Protein AF-A0A8T8I9T0-F1 (afdb_monomer_lite)

Secondary structure (DSSP, 8-state):
-BEEEEEE-SS-EEEEESSPPPTT-TT-EEEETTTEEEEEEE--TT-SSEEEE---S---TT-BEEE-

Foldseek 3Di:
DFFADWDADPFFIKTFAPDFDDPPLQQWWKDWPNPDIWGFPDDPPPDRGITTTHHDPPDDGGIDIDID

Radius of gyration: 10.46 Å; chains: 1; bounding box: 25×21×24 Å

Sequence (68 aa):
MKIKEIIQTPVGTIVSFYSKIPSRVMGKTITVDGINFHKIKGVPISSDIDIFIEKTQELKVGQTVIFV

pLDDT: mean 89.37, std 5.56, range [74.31, 96.56]

Structure (mmCIF, N/CA/C/O backbone):
data_AF-A0A8T8I9T0-F1
#
_entry.id   AF-A0A8T8I9T0-F1
#
loop_
_atom_site.group_PDB
_atom_site.id
_atom_site.type_symbol
_atom_site.label_atom_id
_atom_site.label_alt_id
_atom_site.label_comp_id
_atom_site.label_asym_id
_atom_site.label_entity_id
_atom_site.label_seq_id
_atom_site.pdbx_PDB_ins_code
_atom_site.Cartn_x
_atom_site.Cartn_y
_atom_site.Cartn_z
_atom_site.occupancy
_atom_site.B_iso_or_equiv
_atom_site.auth_seq_id
_atom_site.auth_comp_id
_atom_site.auth_asym_id
_atom_site.auth_atom_id
_atom_site.pdbx_PDB_model_num
ATOM 1 N N . MET A 1 1 ? -8.227 -5.597 -1.843 1.00 91.94 1 MET A N 1
ATOM 2 C CA . MET A 1 1 ? -6.973 -6.378 -1.695 1.00 91.94 1 MET A CA 1
ATOM 3 C C . MET A 1 1 ? -6.396 -6.172 -0.301 1.00 91.94 1 MET A C 1
ATOM 5 O O . MET A 1 1 ? -6.829 -5.239 0.351 1.00 91.94 1 MET A O 1
ATOM 9 N N . LYS A 1 2 ? -5.462 -7.004 0.175 1.00 94.50 2 LYS A N 1
ATOM 10 C CA . LYS A 1 2 ? -4.874 -6.842 1.518 1.00 94.50 2 LYS A CA 1
ATOM 11 C C . LYS A 1 2 ? -3.443 -6.318 1.468 1.00 94.50 2 LYS A C 1
ATOM 13 O O . LYS A 1 2 ? -2.672 -6.750 0.607 1.00 94.50 2 LYS A O 1
ATOM 18 N N . ILE A 1 3 ? -3.102 -5.440 2.411 1.00 95.38 3 ILE A N 1
ATOM 19 C CA . ILE A 1 3 ? -1.729 -4.961 2.613 1.00 95.38 3 ILE A CA 1
ATOM 20 C C . ILE A 1 3 ? -0.863 -6.111 3.129 1.00 95.38 3 ILE A C 1
ATOM 22 O O . ILE A 1 3 ? -1.198 -6.742 4.134 1.00 95.38 3 ILE A O 1
ATOM 26 N N . LYS A 1 4 ? 0.247 -6.361 2.440 1.00 96.56 4 LYS A N 1
ATOM 27 C CA . LYS A 1 4 ? 1.278 -7.332 2.810 1.00 96.56 4 LYS A CA 1
ATOM 28 C C . LYS A 1 4 ? 2.374 -6.686 3.648 1.00 96.56 4 LYS A C 1
ATOM 30 O O . LYS A 1 4 ? 2.759 -7.243 4.668 1.00 96.56 4 LYS A O 1
ATOM 35 N N . GLU A 1 5 ? 2.855 -5.526 3.223 1.00 96.25 5 GLU A N 1
ATOM 36 C CA . GLU A 1 5 ? 3.988 -4.842 3.842 1.00 96.25 5 GLU A CA 1
ATOM 37 C C . GLU A 1 5 ? 3.846 -3.327 3.670 1.00 96.25 5 GLU A C 1
ATOM 39 O O . GLU A 1 5 ? 3.218 -2.851 2.721 1.00 96.25 5 GLU A O 1
ATOM 44 N N . ILE A 1 6 ? 4.397 -2.578 4.625 1.00 95.56 6 ILE A N 1
ATOM 45 C CA . ILE A 1 6 ? 4.403 -1.116 4.629 1.00 95.56 6 ILE A CA 1
ATOM 46 C C . ILE A 1 6 ? 5.824 -0.665 4.942 1.00 95.56 6 ILE A C 1
ATOM 48 O O . ILE A 1 6 ? 6.337 -0.943 6.026 1.00 95.56 6 ILE A O 1
ATOM 52 N N . ILE A 1 7 ? 6.434 0.073 4.020 1.00 94.88 7 ILE A N 1
ATOM 53 C CA . ILE A 1 7 ? 7.774 0.635 4.196 1.00 94.88 7 ILE A CA 1
ATOM 54 C C . ILE A 1 7 ? 7.655 2.153 4.275 1.00 94.88 7 ILE A C 1
ATOM 56 O O . ILE A 1 7 ? 7.189 2.821 3.349 1.00 94.88 7 ILE A O 1
ATOM 60 N N . GLN A 1 8 ? 8.099 2.709 5.400 1.00 93.94 8 GLN A N 1
ATOM 61 C CA . GLN A 1 8 ? 8.171 4.151 5.601 1.00 93.94 8 GLN A CA 1
ATOM 62 C C . GLN A 1 8 ? 9.485 4.680 5.031 1.00 93.94 8 GLN A C 1
ATOM 64 O O . GLN A 1 8 ? 10.564 4.258 5.438 1.00 93.94 8 GLN A O 1
ATOM 69 N N . THR A 1 9 ? 9.396 5.632 4.109 1.00 90.62 9 THR A N 1
ATOM 70 C CA . THR A 1 9 ? 10.562 6.305 3.526 1.00 90.62 9 THR A CA 1
ATOM 71 C C . THR A 1 9 ? 10.594 7.773 3.970 1.00 90.62 9 THR A C 1
ATOM 73 O O . THR A 1 9 ? 9.594 8.297 4.480 1.00 90.62 9 THR A O 1
ATOM 76 N N . PRO A 1 10 ? 11.710 8.496 3.773 1.00 91.19 10 PRO A N 1
ATOM 77 C CA . PRO A 1 10 ? 11.760 9.926 4.070 1.00 91.19 10 PRO A CA 1
ATOM 78 C C . PRO A 1 10 ? 10.697 10.748 3.324 1.00 91.19 10 PRO A C 1
ATOM 80 O O . PRO A 1 10 ? 10.183 11.714 3.883 1.00 91.19 10 PRO A O 1
ATOM 83 N N . VAL A 1 11 ? 10.331 10.339 2.104 1.00 89.94 11 VAL A N 1
ATOM 84 C CA . VAL A 1 11 ? 9.500 11.118 1.165 1.00 89.94 11 VAL A CA 1
ATOM 85 C C . VAL A 1 11 ? 8.069 10.592 0.987 1.00 89.94 11 VAL A C 1
ATOM 87 O O . VAL A 1 11 ? 7.264 11.214 0.294 1.00 89.94 11 VAL A O 1
ATOM 90 N N . GLY A 1 12 ? 7.722 9.466 1.609 1.00 92.69 12 GLY A N 1
ATOM 91 C CA . GLY A 1 12 ? 6.395 8.863 1.499 1.00 92.69 12 GLY A CA 1
ATOM 92 C C . GLY A 1 12 ? 6.345 7.441 2.034 1.00 92.69 12 GLY A C 1
ATOM 93 O O . GLY A 1 12 ? 7.270 6.986 2.711 1.00 92.69 12 GLY A O 1
ATOM 94 N N . THR A 1 13 ? 5.280 6.728 1.698 1.00 94.88 13 THR A N 1
ATOM 95 C CA . THR A 1 13 ? 5.050 5.361 2.166 1.00 94.88 13 THR A CA 1
ATOM 96 C C . THR A 1 13 ? 4.900 4.436 0.964 1.00 94.88 13 THR A C 1
ATOM 98 O O . THR A 1 13 ? 4.133 4.721 0.044 1.00 94.88 13 THR A O 1
ATOM 101 N N . ILE A 1 14 ? 5.649 3.334 0.962 1.00 94.25 14 ILE A N 1
ATOM 102 C CA . ILE A 1 14 ? 5.479 2.246 -0.004 1.00 94.25 14 ILE A CA 1
ATOM 103 C C . ILE A 1 14 ? 4.536 1.227 0.627 1.00 94.25 14 ILE A C 1
ATOM 105 O O . ILE A 1 14 ? 4.741 0.812 1.769 1.00 94.25 14 ILE A O 1
ATOM 109 N N . VAL A 1 15 ? 3.501 0.848 -0.114 1.00 95.19 15 VAL A N 1
ATOM 110 C CA . VAL A 1 15 ? 2.523 -0.156 0.303 1.00 95.19 15 VAL A CA 1
ATOM 111 C C . VAL A 1 15 ? 2.581 -1.307 -0.685 1.00 95.19 15 VAL A C 1
ATOM 113 O O . VAL A 1 15 ? 2.331 -1.112 -1.875 1.00 95.19 15 VAL A O 1
ATOM 116 N N . SER A 1 16 ? 2.888 -2.490 -0.168 1.00 95.56 16 SER A N 1
ATOM 117 C CA . SER A 1 16 ? 2.948 -3.730 -0.933 1.00 95.56 16 SER A CA 1
ATOM 118 C C . SER A 1 16 ? 1.721 -4.579 -0.648 1.00 95.56 16 SER A C 1
ATOM 120 O O . SER A 1 16 ? 1.253 -4.661 0.493 1.00 95.56 16 SER A O 1
ATOM 122 N N . PHE A 1 17 ? 1.211 -5.266 -1.663 1.00 95.25 17 PHE A N 1
ATOM 123 C CA . PHE A 1 17 ? -0.016 -6.053 -1.566 1.00 95.25 17 PHE A CA 1
ATOM 124 C C . PHE A 1 17 ? 0.214 -7.550 -1.789 1.00 95.25 17 PHE A C 1
ATOM 126 O O . PHE A 1 17 ? 1.167 -7.976 -2.433 1.00 95.25 17 PHE A O 1
ATOM 133 N N . TYR A 1 18 ? -0.707 -8.373 -1.279 1.00 93.31 18 TYR A N 1
ATOM 134 C CA . TYR A 1 18 ? -0.714 -9.824 -1.536 1.00 93.31 18 TYR A CA 1
ATOM 135 C C . TYR A 1 18 ? -1.141 -10.201 -2.962 1.00 93.31 18 TYR A C 1
ATOM 137 O O . TYR A 1 18 ? -1.058 -11.363 -3.351 1.00 93.31 18 TYR A O 1
ATOM 145 N N . SER A 1 19 ? -1.661 -9.250 -3.731 1.00 92.88 19 SER A N 1
ATOM 146 C CA . SER A 1 19 ? -2.183 -9.475 -5.078 1.00 92.88 19 SER A CA 1
ATOM 147 C C . SER A 1 19 ? -1.738 -8.344 -5.987 1.00 92.88 19 SER A C 1
ATOM 149 O O . SER A 1 19 ? -1.426 -7.258 -5.502 1.00 92.88 19 SER A O 1
ATOM 151 N N . LYS A 1 20 ? -1.741 -8.591 -7.297 1.00 92.19 20 LYS A N 1
ATOM 152 C CA . LYS A 1 20 ? -1.383 -7.571 -8.282 1.00 92.19 20 LYS A CA 1
ATOM 153 C C . LYS A 1 20 ? -2.300 -6.357 -8.173 1.00 92.19 20 LYS A C 1
ATOM 155 O O . LYS A 1 20 ? -3.517 -6.501 -8.015 1.00 92.19 20 LYS A O 1
ATOM 160 N N . ILE A 1 21 ? -1.713 -5.172 -8.269 1.00 91.25 21 ILE A N 1
ATOM 161 C CA . ILE A 1 21 ? -2.456 -3.923 -8.380 1.00 91.25 21 ILE A CA 1
ATOM 162 C C . ILE A 1 21 ? -3.122 -3.859 -9.763 1.00 91.25 21 ILE A C 1
ATOM 164 O O . ILE A 1 21 ? -2.564 -4.357 -10.746 1.00 91.25 21 ILE A O 1
ATOM 168 N N . PRO A 1 22 ? -4.315 -3.257 -9.878 1.00 87.75 22 PRO A N 1
ATOM 169 C CA . PRO A 1 22 ? -4.939 -3.024 -11.172 1.00 87.75 22 PRO A CA 1
ATOM 170 C C . PRO A 1 22 ? -4.029 -2.223 -12.112 1.00 87.75 22 PRO A C 1
ATOM 172 O O . PRO A 1 22 ? -3.229 -1.388 -11.689 1.00 87.75 22 PRO A O 1
ATOM 175 N N . SER A 1 23 ? -4.189 -2.417 -13.420 1.00 82.19 23 SER A N 1
ATOM 176 C CA . SER A 1 23 ? -3.534 -1.554 -14.405 1.00 82.19 23 SER A CA 1
ATOM 177 C C . SER A 1 23 ? -4.048 -0.111 -14.289 1.00 82.19 23 SER A C 1
ATOM 179 O O . SER A 1 23 ? -5.244 0.093 -14.086 1.00 82.19 23 SER A O 1
ATOM 181 N N . ARG A 1 24 ? -3.177 0.886 -14.513 1.00 80.50 24 ARG A N 1
ATOM 182 C CA . ARG A 1 24 ? -3.514 2.330 -14.503 1.00 80.50 24 ARG A CA 1
ATOM 183 C C . ARG A 1 24 ? -3.997 2.869 -13.145 1.00 80.50 24 ARG A C 1
ATOM 185 O O . ARG A 1 24 ? -4.966 3.619 -13.073 1.00 80.50 24 ARG A O 1
ATOM 192 N N . VAL A 1 25 ? -3.296 2.520 -12.068 1.00 83.56 25 VAL A N 1
ATOM 193 C CA . VAL A 1 25 ? -3.549 3.076 -10.723 1.00 83.56 25 VAL A CA 1
ATOM 194 C C . VAL A 1 25 ? -2.839 4.409 -10.459 1.00 83.56 25 VAL A C 1
ATOM 196 O O . VAL A 1 25 ? -3.120 5.076 -9.470 1.00 83.56 25 VAL A O 1
ATOM 199 N N . MET A 1 26 ? -1.932 4.839 -11.339 1.00 77.69 26 MET A N 1
ATOM 200 C CA . MET A 1 26 ? -1.236 6.117 -11.182 1.00 77.69 26 MET A CA 1
ATOM 201 C C . MET A 1 26 ? -2.228 7.290 -11.179 1.00 77.69 26 MET A C 1
ATOM 203 O O . MET A 1 26 ? -3.068 7.396 -12.071 1.00 77.69 26 MET A O 1
ATOM 207 N N . GLY A 1 27 ? -2.124 8.175 -10.183 1.00 74.31 27 G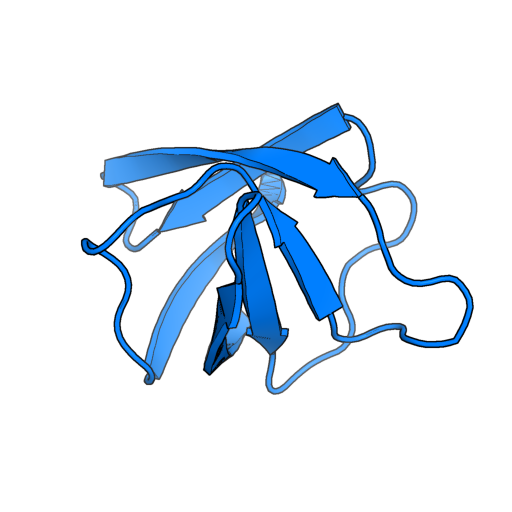LY A N 1
ATOM 208 C CA . GLY A 1 27 ? -3.007 9.336 -10.033 1.00 74.31 27 GLY A CA 1
ATOM 209 C C . GLY A 1 27 ? -4.379 9.034 -9.419 1.00 74.31 27 GLY A C 1
ATOM 210 O O . GLY A 1 27 ? -5.097 9.979 -9.093 1.00 74.31 27 GLY A O 1
ATOM 211 N N . LYS A 1 28 ? -4.718 7.754 -9.214 1.00 85.88 28 LYS A N 1
ATOM 212 C CA . LYS A 1 28 ? -5.914 7.324 -8.482 1.00 85.88 28 LYS A CA 1
ATOM 213 C C . LYS A 1 28 ? -5.739 7.453 -6.971 1.00 85.88 28 LYS A C 1
ATOM 215 O O . LYS A 1 28 ? -4.643 7.736 -6.474 1.00 85.88 28 LYS A O 1
ATOM 220 N N . THR A 1 29 ? -6.819 7.217 -6.236 1.00 87.75 29 THR A N 1
ATOM 221 C CA . THR A 1 29 ? -6.778 7.067 -4.782 1.00 87.75 29 THR A CA 1
ATOM 222 C C . THR A 1 29 ? -6.992 5.613 -4.385 1.00 87.75 29 THR A C 1
ATOM 224 O O . THR A 1 29 ? -7.611 4.816 -5.093 1.00 87.75 29 THR A O 1
ATOM 227 N N . ILE A 1 30 ? -6.450 5.258 -3.229 1.00 89.56 30 ILE A N 1
ATOM 228 C CA . ILE A 1 30 ? -6.884 4.079 -2.496 1.00 89.56 30 ILE A CA 1
ATOM 229 C C . ILE A 1 30 ? -7.747 4.510 -1.325 1.00 89.56 30 ILE A C 1
ATOM 231 O O . ILE A 1 30 ? -7.502 5.562 -0.739 1.00 89.56 30 ILE A O 1
ATOM 235 N N . THR A 1 31 ? -8.716 3.678 -0.972 1.00 90.25 31 THR A N 1
ATOM 236 C CA . THR A 1 31 ? -9.402 3.732 0.314 1.00 90.25 31 THR A CA 1
ATOM 237 C C . THR A 1 31 ? -9.015 2.521 1.156 1.00 90.25 31 THR A C 1
ATOM 239 O O . THR A 1 31 ? -8.973 1.395 0.648 1.00 90.25 31 THR A O 1
ATOM 242 N N . VAL A 1 32 ? -8.688 2.759 2.426 1.00 86.19 32 VAL A N 1
ATOM 243 C CA . VAL A 1 32 ? -8.321 1.723 3.400 1.00 86.19 32 VAL A CA 1
ATOM 244 C C . VAL A 1 32 ? -9.452 1.553 4.400 1.00 86.19 32 VAL A C 1
ATOM 246 O O . VAL A 1 32 ? -9.901 2.525 5.010 1.00 86.19 32 VAL A O 1
ATOM 249 N N . ASP A 1 33 ? -9.948 0.319 4.492 1.00 81.62 33 ASP A N 1
ATOM 250 C CA . ASP A 1 33 ? -11.118 -0.093 5.275 1.00 81.62 33 ASP A CA 1
ATOM 251 C C . ASP A 1 33 ? -12.367 0.797 5.054 1.00 81.62 33 ASP A C 1
ATOM 253 O O . ASP A 1 33 ? -13.260 0.854 5.893 1.00 81.62 33 ASP A O 1
ATOM 257 N N . GLY A 1 34 ? -12.450 1.483 3.905 1.00 74.56 34 GLY A N 1
ATOM 258 C CA . GLY A 1 34 ? -13.579 2.335 3.516 1.00 74.56 34 GLY A CA 1
ATOM 259 C C . GLY A 1 34 ? -13.557 3.760 4.079 1.00 74.56 34 GLY A C 1
ATOM 260 O O . GLY A 1 34 ? -14.502 4.504 3.830 1.00 74.56 34 GLY A O 1
ATOM 261 N N . ILE A 1 35 ? -12.512 4.154 4.815 1.00 76.88 35 ILE A N 1
ATOM 262 C CA . ILE A 1 35 ? -12.509 5.405 5.596 1.00 76.88 35 ILE A CA 1
ATOM 263 C C . ILE A 1 35 ? -11.416 6.365 5.121 1.00 76.88 35 ILE A C 1
ATOM 265 O O . ILE A 1 35 ? -11.684 7.541 4.878 1.00 76.88 35 ILE A O 1
ATOM 269 N N . ASN A 1 36 ? -10.195 5.864 4.935 1.00 81.25 36 ASN A N 1
ATOM 270 C CA . ASN A 1 36 ? -9.033 6.718 4.692 1.00 81.25 36 ASN A CA 1
ATOM 271 C C . ASN A 1 36 ? -8.655 6.727 3.218 1.00 81.25 36 ASN A C 1
ATOM 273 O O . ASN A 1 36 ? -8.383 5.666 2.659 1.00 81.25 36 ASN A O 1
ATOM 277 N N . PHE A 1 37 ? -8.607 7.912 2.607 1.00 87.38 37 PHE A N 1
ATOM 278 C CA . PHE A 1 37 ? -8.210 8.083 1.213 1.00 87.38 37 PHE A CA 1
ATOM 279 C C . PHE A 1 37 ? -6.742 8.492 1.105 1.00 87.38 37 PHE A C 1
ATOM 281 O O . PHE A 1 37 ? -6.328 9.478 1.706 1.00 87.38 37 PHE A O 1
ATOM 288 N N . HIS A 1 38 ? -5.974 7.785 0.275 1.00 90.12 38 HIS A N 1
ATOM 289 C CA . HIS A 1 38 ? -4.586 8.140 -0.026 1.00 90.12 38 HIS A CA 1
ATOM 290 C C . HIS A 1 38 ? -4.364 8.225 -1.529 1.00 90.12 38 HIS A C 1
ATOM 292 O O . HIS A 1 38 ? -4.717 7.311 -2.277 1.00 90.12 38 HIS A O 1
ATOM 298 N N . LYS A 1 39 ? -3.746 9.316 -1.985 1.00 90.50 39 LYS A N 1
ATOM 299 C CA . LYS A 1 39 ? -3.408 9.496 -3.400 1.00 90.50 39 LYS A CA 1
ATOM 300 C C . LYS A 1 39 ? -2.167 8.687 -3.771 1.00 90.50 39 LYS A C 1
ATOM 302 O O . LYS A 1 39 ? -1.125 8.798 -3.123 1.00 90.50 39 LYS A O 1
ATOM 307 N N . ILE A 1 40 ? -2.262 7.934 -4.865 1.00 91.88 40 ILE A N 1
ATOM 308 C CA . ILE A 1 40 ? -1.133 7.207 -5.446 1.00 91.88 40 ILE A CA 1
ATOM 309 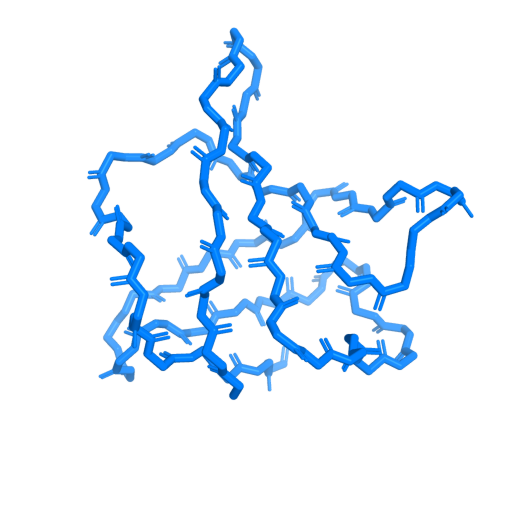C C . ILE A 1 40 ? -0.232 8.207 -6.170 1.00 91.88 40 ILE A C 1
ATOM 311 O O . ILE A 1 40 ? -0.615 8.809 -7.176 1.00 91.88 40 ILE A O 1
ATOM 315 N N . LYS A 1 41 ? 0.979 8.379 -5.637 1.00 91.75 41 LYS A N 1
ATOM 316 C CA . LYS A 1 41 ? 2.035 9.237 -6.184 1.00 91.75 41 LYS A CA 1
ATOM 317 C C . LYS A 1 41 ? 2.928 8.507 -7.182 1.00 91.75 41 LYS A C 1
ATOM 319 O O . LYS A 1 41 ? 3.545 9.158 -8.017 1.00 91.75 41 LYS A O 1
ATOM 324 N N . GLY A 1 42 ? 3.022 7.185 -7.077 1.0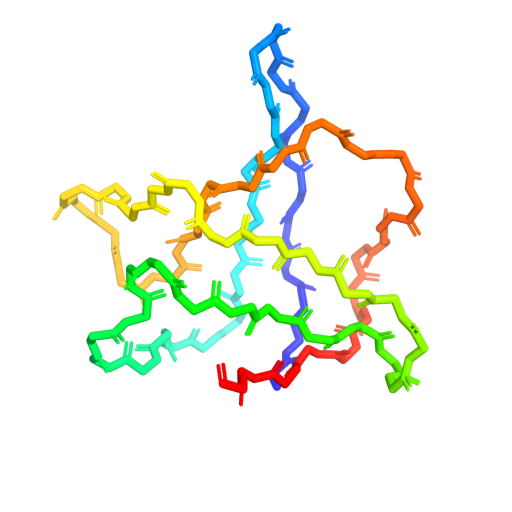0 89.06 42 GLY A N 1
ATOM 325 C CA . GLY A 1 42 ? 3.931 6.390 -7.890 1.00 89.06 42 GLY A CA 1
ATOM 326 C C . GLY A 1 42 ? 3.565 4.913 -7.922 1.00 89.06 42 GLY A C 1
ATOM 327 O O . GLY A 1 42 ? 2.912 4.401 -7.016 1.00 89.06 42 GLY A O 1
ATOM 328 N N . VAL A 1 43 ? 4.044 4.231 -8.956 1.00 88.25 43 VAL A N 1
ATOM 329 C CA . VAL A 1 43 ? 4.093 2.770 -9.056 1.00 88.25 43 VAL A CA 1
ATOM 330 C C . VAL A 1 43 ? 5.526 2.428 -9.463 1.00 88.25 43 VAL A C 1
ATOM 332 O O . VAL A 1 43 ? 5.984 2.965 -10.477 1.00 88.25 43 VAL A O 1
ATOM 335 N N . PRO A 1 44 ? 6.268 1.619 -8.689 1.00 82.69 44 PRO A N 1
ATOM 336 C CA . PRO A 1 44 ? 7.615 1.214 -9.074 1.00 82.69 44 PRO A CA 1
ATOM 337 C C . PRO A 1 44 ? 7.595 0.456 -10.407 1.00 82.69 44 PRO A C 1
ATOM 339 O O . PRO A 1 44 ? 6.800 -0.457 -10.588 1.00 82.69 44 PRO A O 1
ATOM 342 N N . ILE A 1 45 ? 8.488 0.805 -11.337 1.00 79.62 45 ILE A N 1
ATOM 343 C CA . ILE A 1 45 ? 8.511 0.231 -12.700 1.00 79.62 45 ILE A CA 1
ATOM 344 C C . ILE A 1 45 ? 8.684 -1.298 -12.675 1.00 79.62 45 ILE A C 1
ATOM 346 O O . ILE A 1 45 ? 8.151 -2.001 -13.528 1.00 79.62 45 ILE A O 1
ATOM 350 N N . SER A 1 46 ? 9.417 -1.813 -11.689 1.00 80.44 46 SER A N 1
ATOM 351 C CA . SER A 1 46 ? 9.717 -3.235 -11.524 1.00 80.44 46 SER A CA 1
ATOM 352 C C . SER A 1 46 ? 8.717 -3.995 -10.645 1.00 80.44 46 SER A C 1
ATOM 354 O O . SER A 1 46 ? 8.992 -5.144 -10.308 1.00 80.44 46 SER A O 1
ATOM 356 N N . SER A 1 47 ? 7.605 -3.379 -10.227 1.00 83.81 47 SER A N 1
ATOM 357 C CA . SER A 1 47 ? 6.639 -4.008 -9.324 1.00 83.81 47 SER A CA 1
ATOM 358 C C . SER A 1 47 ? 5.204 -3.845 -9.805 1.00 83.81 47 SER A C 1
ATOM 360 O O . SER A 1 47 ? 4.755 -2.754 -10.145 1.00 83.81 47 SER A O 1
ATOM 362 N N . ASP A 1 48 ? 4.464 -4.949 -9.787 1.00 89.44 48 ASP A N 1
ATOM 363 C CA . ASP A 1 48 ? 3.024 -4.995 -10.028 1.00 89.44 48 ASP A CA 1
ATOM 364 C C . ASP A 1 48 ? 2.224 -5.205 -8.734 1.00 89.44 48 ASP A C 1
ATOM 366 O O . ASP A 1 48 ? 1.017 -5.433 -8.789 1.00 89.44 48 ASP A O 1
ATOM 370 N N . ILE A 1 49 ? 2.873 -5.118 -7.569 1.00 93.44 49 ILE A N 1
ATOM 371 C CA . ILE A 1 49 ? 2.247 -5.280 -6.248 1.00 93.44 49 ILE A CA 1
ATOM 372 C C . ILE A 1 49 ? 2.498 -4.098 -5.312 1.00 93.44 49 ILE A C 1
ATOM 374 O O . ILE A 1 49 ? 1.989 -4.114 -4.194 1.00 93.44 49 ILE A O 1
ATOM 378 N N . ASP A 1 50 ? 3.248 -3.087 -5.752 1.00 94.12 50 ASP A 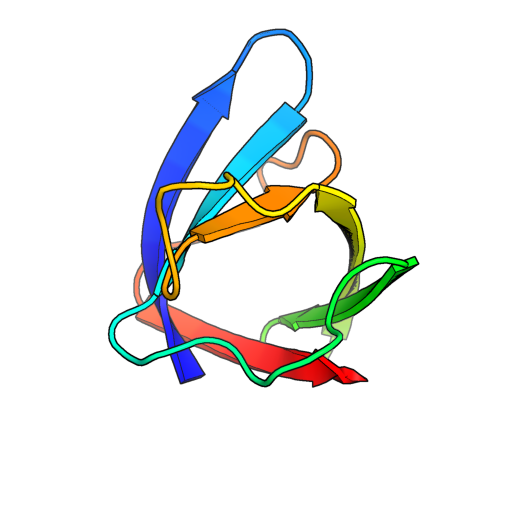N 1
ATOM 379 C CA . ASP A 1 50 ? 3.630 -1.951 -4.920 1.00 94.12 50 ASP A CA 1
ATOM 380 C C . ASP A 1 50 ? 3.039 -0.647 -5.436 1.00 94.12 50 ASP A C 1
ATOM 382 O O . ASP A 1 50 ? 3.000 -0.371 -6.637 1.00 94.12 50 ASP A O 1
ATOM 386 N N . ILE A 1 51 ? 2.647 0.208 -4.501 1.00 94.25 51 ILE A N 1
ATOM 387 C CA . ILE A 1 51 ? 2.331 1.608 -4.772 1.00 94.25 51 ILE A CA 1
ATOM 388 C C . ILE A 1 51 ? 3.123 2.509 -3.839 1.00 94.25 51 ILE A C 1
ATOM 390 O O . ILE A 1 51 ? 3.471 2.140 -2.718 1.00 94.25 51 ILE A O 1
ATOM 394 N N . PHE A 1 52 ? 3.352 3.730 -4.299 1.00 94.19 52 PHE A N 1
ATOM 395 C CA . PHE A 1 52 ? 3.901 4.806 -3.498 1.00 94.19 52 PHE A CA 1
ATOM 396 C C . PHE A 1 52 ? 2.813 5.842 -3.232 1.00 94.19 52 PHE A C 1
ATOM 398 O O . PHE A 1 52 ? 2.217 6.385 -4.166 1.00 94.19 52 PHE A O 1
ATOM 405 N N . ILE A 1 53 ? 2.561 6.119 -1.958 1.00 93.56 53 ILE A N 1
ATOM 406 C CA . ILE A 1 53 ? 1.589 7.109 -1.491 1.00 93.56 53 ILE A CA 1
ATOM 407 C C . ILE A 1 53 ? 2.288 8.180 -0.650 1.00 93.56 53 ILE A C 1
ATOM 409 O O . ILE A 1 53 ? 3.482 8.102 -0.345 1.00 93.56 53 ILE A O 1
ATOM 413 N N . GLU A 1 54 ? 1.545 9.222 -0.285 1.00 91.50 54 GLU A N 1
ATOM 414 C CA . GLU A 1 54 ? 2.035 10.187 0.695 1.00 91.50 54 GLU A CA 1
ATOM 415 C C . GLU A 1 54 ? 2.348 9.548 2.048 1.00 91.50 54 GLU A C 1
ATOM 417 O O . GLU A 1 54 ? 1.855 8.473 2.382 1.00 91.50 54 GLU A O 1
ATOM 422 N N . LYS A 1 55 ? 3.203 10.219 2.821 1.00 89.50 55 LYS A N 1
ATOM 423 C CA . LYS A 1 55 ? 3.646 9.707 4.111 1.00 89.50 55 LYS A CA 1
ATOM 424 C C . LYS A 1 55 ? 2.454 9.610 5.062 1.00 89.50 55 LYS A C 1
ATOM 426 O O . LYS A 1 55 ? 1.816 10.619 5.341 1.00 89.50 55 LYS A O 1
ATOM 431 N N . THR A 1 56 ? 2.194 8.414 5.576 1.00 88.38 56 THR A N 1
ATOM 432 C CA . THR A 1 56 ? 1.120 8.153 6.542 1.00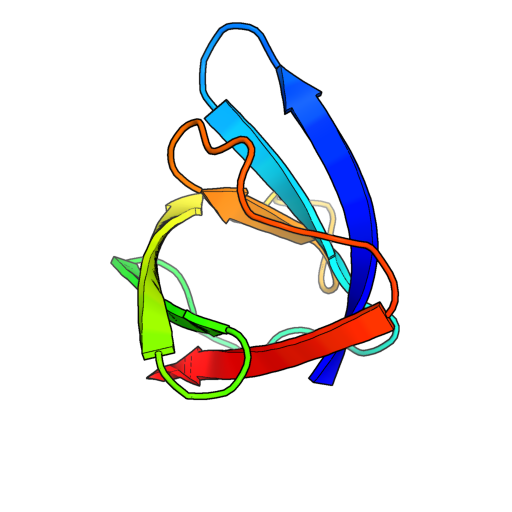 88.38 56 THR A CA 1
ATOM 433 C C . THR A 1 56 ? 1.561 7.119 7.572 1.00 88.38 56 THR A C 1
ATOM 435 O O . THR A 1 56 ? 2.312 6.197 7.254 1.00 88.38 56 THR A O 1
ATOM 438 N N . GLN A 1 57 ? 1.099 7.272 8.814 1.00 82.88 57 GLN A N 1
ATOM 439 C CA . GLN A 1 57 ? 1.320 6.313 9.906 1.00 82.88 57 GLN A CA 1
ATOM 440 C C . GLN A 1 57 ? 0.063 5.498 10.243 1.00 82.88 57 GLN A C 1
ATOM 442 O O . GLN A 1 57 ? 0.091 4.660 11.138 1.00 82.88 57 GLN A O 1
ATOM 447 N N . GLU A 1 58 ? -1.040 5.730 9.534 1.00 84.69 58 GLU A N 1
ATOM 448 C CA . GLU A 1 58 ? -2.347 5.155 9.872 1.00 84.69 58 GLU A CA 1
ATOM 449 C C . GLU A 1 58 ? -2.547 3.743 9.311 1.00 84.69 58 GLU A C 1
ATOM 451 O O . GLU A 1 58 ? -3.470 3.035 9.714 1.00 84.69 58 GLU A O 1
ATOM 456 N N . LEU A 1 59 ? -1.676 3.321 8.393 1.00 90.94 59 LEU A N 1
ATOM 457 C CA . LEU A 1 59 ? -1.776 2.036 7.716 1.00 90.94 59 LEU A CA 1
ATOM 458 C C . LEU A 1 59 ? -1.170 0.900 8.537 1.00 90.94 59 LEU A C 1
ATOM 460 O O . LEU A 1 59 ? -0.111 1.033 9.152 1.00 90.94 59 LEU A O 1
ATOM 464 N N . LYS A 1 60 ? -1.817 -0.261 8.473 1.00 92.88 60 LYS A N 1
ATOM 465 C CA . LYS A 1 60 ? -1.414 -1.504 9.126 1.00 92.88 60 LYS A CA 1
ATOM 466 C C . LYS A 1 60 ? -1.455 -2.665 8.141 1.00 92.88 60 LYS A C 1
ATOM 468 O O . LYS A 1 60 ? -2.313 -2.752 7.262 1.00 92.88 60 LYS A O 1
ATOM 473 N N . VAL A 1 61 ? -0.523 -3.596 8.320 1.00 94.56 61 VAL A N 1
ATOM 474 C CA . VAL A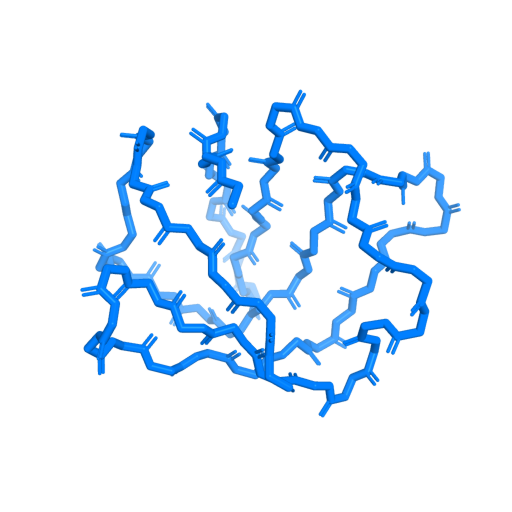 1 61 ? -0.501 -4.852 7.563 1.00 94.56 61 VAL A CA 1
ATOM 475 C C . VAL A 1 61 ? -1.806 -5.619 7.798 1.00 94.56 61 VAL A C 1
ATOM 477 O O . VAL A 1 61 ? -2.331 -5.653 8.910 1.00 94.56 61 VAL A O 1
ATOM 480 N N . GLY A 1 62 ? -2.340 -6.229 6.739 1.00 94.31 62 GLY A N 1
ATOM 481 C CA . GLY A 1 62 ? -3.585 -6.997 6.768 1.00 94.31 62 GLY A CA 1
ATOM 482 C C . GLY A 1 62 ? -4.861 -6.199 6.480 1.00 94.31 62 GLY A C 1
ATOM 483 O O . GLY A 1 62 ? -5.882 -6.829 6.194 1.00 94.31 62 GLY A O 1
ATOM 484 N N . GLN A 1 63 ? -4.812 -4.860 6.484 1.00 93.81 63 GLN A N 1
ATOM 485 C CA . GLN A 1 63 ? -5.969 -4.015 6.155 1.00 93.81 63 GLN A CA 1
ATOM 486 C C . GLN A 1 63 ? -6.436 -4.196 4.711 1.00 93.81 63 GLN A C 1
ATOM 488 O O . GLN A 1 63 ? -5.648 -4.541 3.819 1.00 93.81 63 GLN A O 1
ATOM 493 N N . THR A 1 64 ? -7.729 -3.950 4.484 1.00 93.56 64 THR A N 1
ATOM 494 C CA . THR A 1 64 ? -8.337 -4.068 3.161 1.00 93.56 64 THR A CA 1
ATOM 495 C C . THR A 1 64 ? -8.259 -2.741 2.423 1.00 93.56 64 THR A C 1
ATOM 497 O O . THR A 1 64 ? -8.652 -1.697 2.927 1.00 93.56 64 THR A O 1
ATOM 500 N N . VAL A 1 65 ? -7.776 -2.803 1.189 1.00 92.12 65 VAL A N 1
ATOM 501 C CA . VAL A 1 65 ? -7.582 -1.662 0.300 1.00 92.12 65 VAL A CA 1
ATOM 502 C C . VAL A 1 65 ? -8.429 -1.819 -0.951 1.00 92.12 65 VAL A C 1
ATOM 504 O O . VAL A 1 65 ? -8.475 -2.899 -1.553 1.00 92.12 65 VAL A O 1
ATOM 507 N N . ILE A 1 66 ? -9.084 -0.735 -1.352 1.00 91.19 66 ILE A N 1
ATOM 508 C CA . ILE A 1 66 ? -9.891 -0.637 -2.569 1.00 91.19 66 ILE A CA 1
ATOM 509 C C . ILE A 1 66 ? -9.342 0.531 -3.394 1.00 91.19 66 ILE A C 1
ATOM 511 O O . ILE A 1 66 ? -9.053 1.590 -2.845 1.00 91.19 66 ILE A O 1
ATOM 515 N N . PHE A 1 67 ? -9.178 0.340 -4.703 1.00 87.88 67 PHE A N 1
ATOM 516 C CA . PHE A 1 67 ? -8.789 1.419 -5.618 1.00 87.88 67 PHE A CA 1
ATOM 517 C C . PHE A 1 67 ? -10.031 2.133 -6.135 1.00 87.88 67 PHE A C 1
ATOM 519 O O . PHE A 1 67 ? -10.995 1.467 -6.518 1.00 87.88 67 PHE A O 1
ATOM 526 N N . VAL A 1 68 ? -9.969 3.462 -6.192 1.00 86.00 68 VAL A N 1
ATOM 527 C CA . VAL A 1 68 ? -11.028 4.341 -6.706 1.00 86.00 68 VAL A CA 1
ATOM 528 C C . VAL A 1 68 ? -10.501 5.056 -7.949 1.00 86.00 68 VAL A C 1
ATOM 530 O O . VAL A 1 68 ? -9.511 5.809 -7.833 1.00 86.00 68 VAL A O 1
#